Protein AF-A0A934SBU8-F1 (afdb_monomer_lite)

Foldseek 3Di:
DDLDDLPNPDKDALCRLCVNVVHDSVVVVVLVVVPQDAVVRIDGSNSVVVSCVVCVCVPVPNDDPVPPPPDPPPDD

pLDDT: mean 76.59, std 17.62, range [42.19, 93.81]

Radius of gyration: 15.1 Å; chains: 1; bounding box: 34×24×43 Å

Sequence (76 aa):
MSQISKNDPRLFNMNELAEALGVKRVFIRQMKKYGFKMPLGRASIGMAYDWLTKNAEILDGKKIDPRDEVESENIS

Secondary structure (DSSP, 8-state):
-----TT----EEHHHHHHHHTS-HHHHHHHHHTT---GGGEE-HHHHHHHHHHSHHHHTT----TTSS-------

Structure (mmCIF, N/CA/C/O backbone):
data_AF-A0A934SBU8-F1
#
_entry.id   AF-A0A934SBU8-F1
#
loop_
_atom_site.group_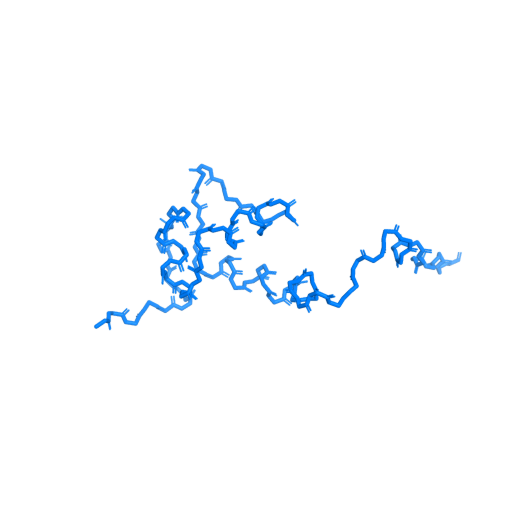PDB
_atom_site.id
_atom_site.type_symbol
_atom_site.label_atom_id
_atom_site.label_alt_id
_atom_site.label_comp_id
_atom_si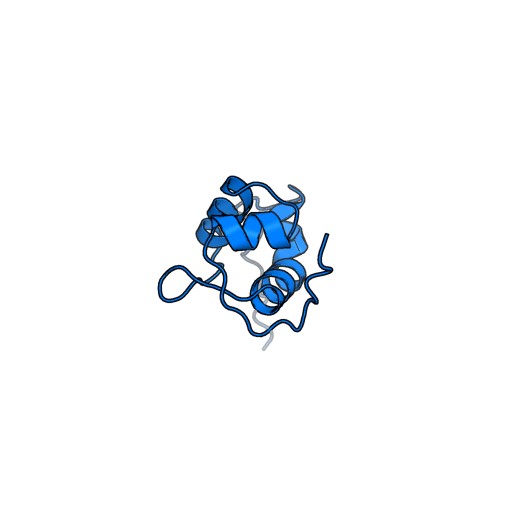te.label_asym_id
_atom_site.label_entity_id
_atom_site.label_seq_id
_atom_site.pdbx_PDB_ins_code
_atom_site.Cartn_x
_atom_site.Cartn_y
_atom_site.Cartn_z
_atom_site.occupancy
_atom_site.B_iso_or_equiv
_atom_site.auth_seq_id
_atom_site.auth_comp_id
_atom_site.auth_asym_id
_atom_site.auth_atom_id
_atom_site.pdbx_PDB_model_num
ATOM 1 N N . MET A 1 1 ? -17.377 -5.204 -11.797 1.00 42.19 1 MET A N 1
ATOM 2 C CA . MET A 1 1 ? -16.161 -4.864 -11.028 1.00 42.19 1 MET A CA 1
ATOM 3 C C . MET A 1 1 ? -15.447 -6.169 -10.720 1.00 42.19 1 MET A C 1
ATOM 5 O O . MET A 1 1 ? -16.069 -7.041 -10.131 1.00 42.19 1 MET A O 1
ATOM 9 N N . SER A 1 2 ? -14.220 -6.361 -11.210 1.00 49.94 2 SER A N 1
ATOM 10 C CA . SER A 1 2 ? -13.466 -7.597 -10.963 1.00 49.94 2 SER A CA 1
ATOM 11 C C . SER A 1 2 ? -13.050 -7.622 -9.493 1.00 49.94 2 SER A C 1
ATOM 13 O O . SER A 1 2 ? -12.391 -6.689 -9.045 1.00 49.94 2 SER A O 1
ATOM 15 N N . GLN A 1 3 ? -13.453 -8.641 -8.734 1.00 57.03 3 GLN A N 1
ATOM 16 C CA . GLN A 1 3 ? -12.984 -8.823 -7.359 1.00 57.03 3 GLN A CA 1
ATOM 17 C C . GLN A 1 3 ? -11.481 -9.110 -7.403 1.00 57.03 3 GLN A C 1
ATOM 19 O O . GLN A 1 3 ? -11.066 -10.191 -7.819 1.00 57.03 3 GLN A O 1
ATOM 24 N N . ILE A 1 4 ? -10.654 -8.129 -7.035 1.00 65.06 4 ILE A N 1
ATOM 25 C CA . ILE A 1 4 ? -9.215 -8.349 -6.912 1.00 65.06 4 ILE A CA 1
ATOM 26 C C . ILE A 1 4 ? -8.985 -9.069 -5.583 1.00 65.06 4 ILE A C 1
ATOM 28 O O . ILE A 1 4 ? -9.309 -8.554 -4.514 1.00 65.06 4 ILE A O 1
ATOM 32 N N . SER A 1 5 ? -8.492 -10.302 -5.660 1.00 70.69 5 SER A N 1
ATOM 33 C CA . SER A 1 5 ? -8.221 -11.127 -4.482 1.00 70.69 5 SER A CA 1
ATOM 34 C C . SER A 1 5 ? -6.995 -10.610 -3.727 1.00 70.69 5 SER A C 1
ATOM 36 O O . SER A 1 5 ? -6.040 -10.130 -4.336 1.00 70.69 5 SER A O 1
ATOM 38 N N . LYS A 1 6 ? -6.970 -10.770 -2.397 1.00 68.12 6 LYS A N 1
ATOM 39 C CA . LYS A 1 6 ? -5.798 -10.432 -1.564 1.00 68.12 6 LYS A CA 1
ATOM 40 C C . LYS A 1 6 ? -4.524 -11.165 -1.995 1.00 68.12 6 LYS A C 1
ATOM 42 O O . LYS A 1 6 ? -3.432 -10.637 -1.817 1.00 68.12 6 LYS A O 1
ATOM 47 N N . ASN A 1 7 ? -4.682 -12.344 -2.595 1.00 74.50 7 ASN A N 1
ATOM 48 C CA . ASN A 1 7 ? -3.586 -13.183 -3.078 1.00 74.50 7 ASN A CA 1
ATOM 49 C C . ASN A 1 7 ? -3.198 -12.889 -4.533 1.00 74.50 7 ASN A C 1
ATOM 51 O O . ASN A 1 7 ? -2.496 -13.689 -5.146 1.00 74.50 7 ASN A O 1
ATOM 55 N N . ASP A 1 8 ? -3.674 -11.787 -5.119 1.00 77.81 8 ASP A N 1
ATOM 56 C CA . ASP A 1 8 ? -3.273 -11.406 -6.467 1.00 77.81 8 ASP A CA 1
ATOM 57 C C . ASP A 1 8 ? -1.771 -11.048 -6.483 1.00 77.81 8 ASP A C 1
ATOM 59 O O . ASP A 1 8 ? -1.358 -10.111 -5.788 1.00 77.81 8 ASP A O 1
ATOM 63 N N . PRO A 1 9 ? -0.933 -11.774 -7.251 1.00 80.94 9 PRO A N 1
ATOM 64 C CA . PRO A 1 9 ? 0.507 -11.534 -7.294 1.00 80.94 9 PRO A CA 1
ATOM 65 C C . PRO A 1 9 ? 0.872 -10.265 -8.077 1.00 80.94 9 PRO A C 1
ATOM 67 O O . PRO A 1 9 ? 2.047 -9.896 -8.132 1.00 80.94 9 PRO A O 1
ATOM 70 N N . ARG A 1 10 ? -0.100 -9.595 -8.714 1.00 88.38 10 ARG A N 1
ATOM 71 C CA . ARG A 1 10 ? 0.148 -8.378 -9.487 1.00 88.38 10 ARG A CA 1
ATOM 72 C C . ARG A 1 10 ? 0.714 -7.263 -8.608 1.00 88.38 10 ARG A C 1
ATOM 74 O O . ARG A 1 10 ? 0.280 -7.017 -7.483 1.00 88.38 10 ARG A O 1
ATOM 81 N N . LEU A 1 11 ? 1.702 -6.571 -9.168 1.00 91.88 11 LEU A N 1
ATOM 82 C CA . LEU A 1 11 ? 2.333 -5.405 -8.565 1.00 91.88 11 LEU A CA 1
ATOM 83 C C . LEU A 1 11 ? 1.681 -4.137 -9.099 1.00 91.88 11 LEU A C 1
ATOM 85 O O . LEU A 1 11 ? 1.813 -3.806 -10.281 1.00 91.88 11 LEU A O 1
ATOM 89 N N . PHE A 1 12 ? 1.040 -3.411 -8.196 1.00 92.06 12 PHE A N 1
ATOM 90 C CA . PHE A 1 12 ? 0.296 -2.200 -8.487 1.00 92.06 12 PHE A CA 1
ATOM 91 C C . PHE A 1 12 ? 1.142 -0.969 -8.174 1.00 92.06 12 PHE A C 1
ATOM 93 O O . PHE A 1 12 ? 1.879 -0.929 -7.182 1.00 92.06 12 PHE A O 1
ATOM 100 N N . ASN A 1 13 ? 1.040 0.056 -9.016 1.00 93.69 13 ASN A N 1
ATOM 101 C CA . ASN A 1 13 ? 1.548 1.382 -8.680 1.00 93.69 13 ASN A CA 1
ATOM 102 C C . ASN A 1 13 ? 0.665 2.038 -7.597 1.00 93.69 13 ASN A C 1
ATOM 104 O O . ASN A 1 13 ? -0.380 1.517 -7.225 1.00 93.69 13 ASN A O 1
ATOM 108 N N . MET A 1 14 ? 1.061 3.201 -7.074 1.00 91.50 14 MET A N 1
ATOM 109 C CA . MET A 1 14 ? 0.318 3.860 -5.985 1.00 91.50 14 MET A CA 1
ATOM 110 C C . MET A 1 14 ? -1.163 4.145 -6.284 1.00 91.50 14 MET A C 1
ATOM 112 O O . MET A 1 14 ? -1.965 4.115 -5.355 1.00 91.50 14 MET A O 1
ATOM 116 N N . ASN A 1 15 ? -1.514 4.483 -7.528 1.00 92.44 15 ASN A N 1
ATOM 117 C CA . ASN A 1 15 ? -2.897 4.788 -7.899 1.00 92.44 15 ASN A CA 1
ATOM 118 C C . ASN A 1 15 ? -3.715 3.502 -7.993 1.00 92.44 15 ASN A C 1
ATOM 120 O O . ASN A 1 15 ? -4.764 3.404 -7.369 1.00 92.44 15 ASN A O 1
ATOM 124 N N . GLU A 1 16 ? -3.187 2.508 -8.705 1.00 93.00 16 GLU A N 1
ATOM 125 C CA . GLU A 1 16 ? -3.836 1.206 -8.873 1.00 93.00 16 GLU A CA 1
ATOM 126 C C . GLU A 1 16 ? -3.993 0.481 -7.529 1.00 93.00 16 GLU A C 1
ATOM 128 O O . GLU A 1 16 ? -5.023 -0.127 -7.266 1.00 93.00 16 GLU A O 1
ATOM 133 N N . LEU A 1 17 ? -2.994 0.582 -6.645 1.00 91.62 17 LEU A N 1
ATOM 134 C CA . LEU A 1 17 ? -3.037 -0.023 -5.316 1.00 91.62 17 LEU A CA 1
ATOM 135 C C . LEU A 1 17 ? -4.097 0.646 -4.437 1.00 91.62 17 LEU A C 1
ATOM 137 O O . LEU A 1 17 ? -4.800 -0.032 -3.697 1.00 91.62 17 LEU A O 1
ATOM 141 N N . ALA A 1 18 ? -4.221 1.973 -4.524 1.00 90.12 18 ALA A N 1
ATOM 142 C CA . ALA A 1 18 ? -5.254 2.709 -3.808 1.00 90.12 18 ALA A CA 1
ATOM 143 C C . ALA A 1 18 ? -6.653 2.293 -4.280 1.00 90.12 18 ALA A C 1
ATOM 145 O O . ALA A 1 18 ? -7.519 2.009 -3.458 1.00 90.12 18 ALA A O 1
ATOM 146 N N . GLU A 1 19 ? -6.843 2.192 -5.594 1.00 90.44 19 GLU A N 1
ATOM 147 C CA . GLU A 1 19 ? -8.100 1.772 -6.210 1.00 90.44 19 GLU A CA 1
ATOM 148 C C . GLU A 1 19 ? -8.456 0.325 -5.838 1.00 90.44 19 GLU A C 1
ATOM 150 O O . GLU A 1 19 ? -9.579 0.050 -5.422 1.00 90.44 19 GLU A O 1
ATOM 155 N N . ALA A 1 20 ? -7.474 -0.581 -5.868 1.00 87.88 20 ALA A N 1
ATOM 156 C CA . ALA A 1 20 ? -7.653 -1.976 -5.483 1.00 87.88 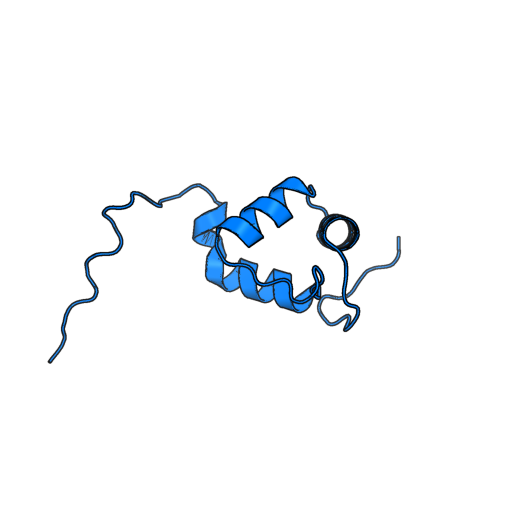20 ALA A CA 1
ATOM 157 C C . ALA A 1 20 ? -7.984 -2.170 -3.993 1.00 87.88 20 ALA A C 1
ATOM 159 O O . ALA A 1 20 ? -8.698 -3.104 -3.636 1.00 87.88 20 ALA A O 1
ATOM 160 N N . LEU A 1 21 ? -7.483 -1.288 -3.125 1.00 84.50 21 LEU A N 1
ATOM 161 C CA . LEU A 1 21 ? -7.798 -1.272 -1.693 1.00 84.50 21 LEU A CA 1
ATOM 162 C C . LEU A 1 21 ? -9.065 -0.462 -1.367 1.00 84.50 21 LEU A C 1
ATOM 164 O O . LEU A 1 21 ? -9.492 -0.453 -0.215 1.00 84.50 21 LEU A O 1
ATOM 168 N N . GLY A 1 22 ? -9.656 0.235 -2.344 1.00 85.75 22 GLY A N 1
ATOM 169 C CA . GLY A 1 22 ? -10.801 1.124 -2.128 1.00 85.75 22 GLY A CA 1
ATOM 170 C C . GLY A 1 22 ? -10.475 2.375 -1.298 1.00 85.75 22 GLY A C 1
ATOM 171 O O . GLY A 1 22 ? -11.357 2.938 -0.654 1.00 85.75 22 GLY A O 1
ATOM 172 N N . VAL A 1 23 ? -9.213 2.815 -1.287 1.00 86.50 23 VAL A N 1
ATOM 173 C CA . VAL A 1 23 ? -8.725 3.968 -0.509 1.00 86.50 23 VAL A CA 1
ATOM 174 C C . VAL A 1 23 ? -8.228 5.094 -1.417 1.00 86.50 23 VAL A C 1
ATOM 176 O O . VAL A 1 23 ? -8.055 4.944 -2.623 1.00 86.50 23 VAL A O 1
ATOM 179 N N . LYS A 1 24 ? -7.957 6.271 -0.843 1.00 88.19 24 LYS A N 1
ATOM 180 C CA . LYS A 1 24 ? -7.373 7.399 -1.589 1.00 88.19 24 LYS A CA 1
ATOM 181 C C . LYS A 1 24 ? -5.866 7.209 -1.772 1.00 88.19 24 LYS A C 1
ATOM 183 O O . LYS A 1 24 ? -5.177 6.784 -0.852 1.00 88.19 24 LYS A O 1
ATOM 188 N N . ARG A 1 25 ? -5.298 7.682 -2.887 1.00 89.38 25 ARG A N 1
ATOM 189 C CA . ARG A 1 25 ? -3.833 7.709 -3.122 1.00 89.38 25 ARG A CA 1
ATOM 190 C C . ARG A 1 25 ? -3.037 8.347 -1.969 1.00 89.38 25 ARG A C 1
ATOM 192 O O . ARG A 1 25 ? -1.914 7.937 -1.679 1.00 89.38 25 ARG A O 1
ATOM 199 N N . VAL A 1 26 ? -3.610 9.359 -1.308 1.00 88.56 26 VAL A N 1
ATOM 200 C CA . VAL A 1 26 ? -3.000 10.036 -0.147 1.00 88.56 26 VAL A CA 1
ATOM 201 C C . VAL A 1 26 ? -2.765 9.064 1.013 1.00 88.56 26 VAL A C 1
ATOM 203 O O . VAL A 1 26 ? -1.741 9.167 1.680 1.00 88.56 26 VAL A O 1
ATOM 206 N N . PHE A 1 27 ? -3.647 8.083 1.198 1.00 87.62 27 PHE A N 1
ATOM 207 C CA . PHE A 1 27 ? -3.495 7.034 2.202 1.00 87.62 27 PHE A CA 1
ATOM 208 C C . PHE A 1 27 ? -2.259 6.173 1.920 1.00 87.62 27 PHE A C 1
ATOM 210 O O . PHE A 1 27 ? -1.407 6.011 2.786 1.00 87.62 27 PHE A O 1
ATOM 217 N N . ILE A 1 28 ? -2.061 5.743 0.669 1.00 89.75 28 ILE A N 1
ATOM 218 C CA . ILE A 1 28 ? -0.848 5.008 0.266 1.00 89.75 28 ILE A CA 1
ATOM 219 C C . ILE A 1 28 ? 0.416 5.857 0.481 1.00 89.75 28 ILE A C 1
ATOM 221 O O . ILE A 1 28 ? 1.458 5.350 0.895 1.00 89.75 28 ILE A O 1
ATOM 225 N N . ARG A 1 29 ? 0.342 7.178 0.255 1.00 90.81 29 ARG A N 1
ATOM 226 C CA . ARG A 1 29 ? 1.449 8.099 0.566 1.00 90.81 29 ARG A CA 1
ATOM 227 C C . ARG A 1 29 ? 1.744 8.157 2.070 1.00 90.81 29 ARG A C 1
ATOM 229 O O . ARG A 1 29 ? 2.917 8.212 2.433 1.00 90.81 29 ARG A O 1
ATOM 236 N N . GLN A 1 30 ? 0.720 8.145 2.921 1.00 88.88 30 GLN A N 1
ATOM 237 C CA . GLN A 1 30 ? 0.888 8.073 4.374 1.00 88.88 30 GLN A CA 1
ATOM 238 C C . GLN A 1 30 ? 1.505 6.738 4.788 1.00 88.88 30 GLN A C 1
ATOM 240 O O . GLN A 1 30 ? 2.523 6.761 5.467 1.00 88.88 30 GLN A O 1
ATOM 245 N N . MET A 1 31 ? 1.002 5.602 4.295 1.00 89.56 31 MET A N 1
ATOM 246 C CA . MET A 1 31 ? 1.605 4.286 4.553 1.00 89.56 31 MET A CA 1
ATOM 247 C C . MET A 1 31 ? 3.110 4.297 4.255 1.00 89.56 31 MET A C 1
ATOM 249 O O . MET A 1 31 ? 3.914 3.879 5.084 1.00 89.56 31 MET A O 1
ATOM 253 N N . LYS A 1 32 ? 3.523 4.853 3.103 1.00 90.81 32 LYS A N 1
ATOM 254 C CA . LYS A 1 32 ? 4.949 4.990 2.753 1.00 90.81 32 LYS A CA 1
ATOM 255 C C . LYS A 1 32 ? 5.728 5.854 3.745 1.00 90.81 32 LYS A C 1
ATOM 257 O O . LYS A 1 32 ? 6.872 5.533 4.047 1.00 90.81 32 LYS A O 1
ATOM 262 N N . LYS A 1 33 ? 5.131 6.944 4.241 1.00 88.88 33 LYS A N 1
ATOM 263 C CA . LYS A 1 33 ? 5.740 7.813 5.262 1.00 88.88 33 LYS A CA 1
ATOM 264 C C . LYS A 1 33 ? 5.977 7.056 6.574 1.00 88.88 33 LYS A C 1
ATOM 266 O O . LYS A 1 33 ? 6.997 7.283 7.208 1.00 88.88 33 LYS A O 1
ATOM 271 N N . TYR A 1 34 ? 5.074 6.146 6.930 1.00 86.75 34 TYR A N 1
ATOM 272 C CA . TYR A 1 34 ? 5.168 5.294 8.119 1.00 86.75 34 TYR A CA 1
ATOM 273 C C . TYR A 1 34 ? 5.949 3.987 7.882 1.00 86.75 34 TYR A C 1
ATOM 275 O O . TYR A 1 34 ? 5.943 3.101 8.727 1.00 86.75 34 TYR A O 1
ATOM 283 N N . GLY A 1 35 ? 6.641 3.843 6.745 1.00 89.44 35 GLY A N 1
ATOM 284 C CA . GLY A 1 35 ? 7.562 2.726 6.508 1.00 89.44 35 GLY A CA 1
ATOM 285 C C . GLY A 1 35 ? 7.041 1.608 5.601 1.00 89.44 35 GLY A C 1
ATOM 286 O O . GLY A 1 35 ? 7.737 0.608 5.420 1.00 89.44 35 GLY A O 1
ATOM 287 N N . PHE A 1 36 ? 5.870 1.756 4.971 1.00 93.00 36 PHE A N 1
ATOM 288 C CA . PHE A 1 36 ? 5.438 0.821 3.928 1.00 93.00 36 PHE A CA 1
ATOM 289 C C . PHE A 1 36 ? 6.383 0.868 2.721 1.00 93.00 36 PHE A C 1
ATOM 291 O O . PHE A 1 36 ? 6.551 1.901 2.062 1.00 93.00 36 PHE A O 1
ATOM 298 N N . LYS A 1 37 ? 6.994 -0.277 2.404 1.00 91.38 37 LYS A N 1
ATOM 299 C CA . LYS A 1 37 ? 7.964 -0.398 1.313 1.00 91.38 37 LYS A CA 1
ATOM 300 C C . LYS A 1 37 ? 7.259 -0.687 -0.010 1.00 91.38 37 LYS A C 1
ATOM 302 O O . LYS A 1 37 ? 6.564 -1.687 -0.148 1.00 91.38 37 LYS A O 1
ATOM 307 N N . MET A 1 38 ? 7.529 0.157 -1.007 1.00 92.69 38 MET A N 1
ATOM 308 C CA . MET A 1 38 ? 7.139 -0.056 -2.406 1.00 92.69 38 MET A CA 1
ATOM 309 C C . MET A 1 38 ? 8.388 -0.052 -3.303 1.00 92.69 38 MET A C 1
ATOM 311 O O . MET A 1 38 ? 8.727 1.000 -3.863 1.00 92.69 38 MET A O 1
ATOM 315 N N . PRO A 1 39 ? 9.117 -1.177 -3.411 1.00 89.25 39 PRO A N 1
ATOM 316 C CA . PRO A 1 39 ? 10.270 -1.291 -4.301 1.00 89.25 39 PRO A CA 1
ATOM 317 C C . PRO A 1 39 ? 9.883 -0.931 -5.738 1.00 89.25 39 PRO A C 1
ATOM 319 O O . PRO A 1 39 ? 8.818 -1.320 -6.216 1.00 89.25 39 PRO A O 1
ATOM 322 N N . LEU A 1 40 ? 10.718 -0.138 -6.417 1.00 89.62 40 LEU A N 1
ATOM 323 C CA . LEU A 1 40 ? 10.445 0.359 -7.777 1.00 89.62 40 LEU A CA 1
ATOM 324 C C . LEU A 1 40 ? 9.086 1.084 -7.915 1.00 89.62 40 LEU A C 1
ATOM 326 O O . LEU A 1 40 ? 8.522 1.179 -9.003 1.00 89.62 40 LEU A O 1
ATOM 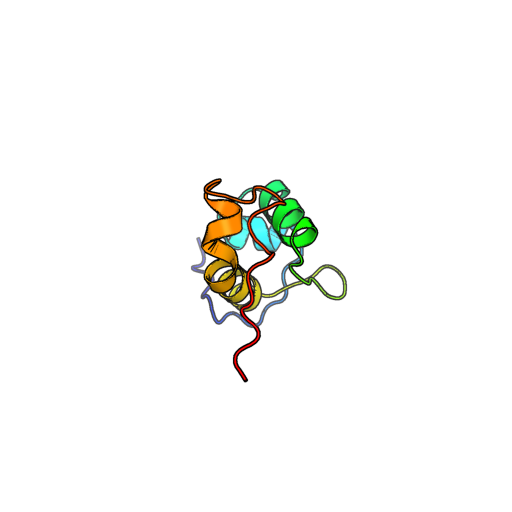330 N N . GLY A 1 41 ? 8.540 1.593 -6.803 1.00 89.88 41 GLY A N 1
ATOM 331 C CA . GLY A 1 41 ? 7.255 2.288 -6.771 1.00 89.88 41 GLY A CA 1
ATOM 332 C C . GLY A 1 41 ? 6.027 1.381 -6.873 1.00 89.88 41 GLY A C 1
ATOM 333 O O . GLY A 1 41 ? 4.937 1.904 -7.115 1.00 89.88 41 GLY A O 1
ATOM 334 N N . ARG A 1 42 ? 6.172 0.062 -6.679 1.00 93.75 42 ARG A N 1
ATOM 335 C CA . ARG A 1 42 ? 5.069 -0.905 -6.756 1.00 93.75 42 ARG A CA 1
ATOM 336 C C . ARG A 1 42 ? 4.966 -1.790 -5.513 1.00 93.75 42 ARG A C 1
ATOM 338 O O . ARG A 1 42 ? 5.955 -2.001 -4.817 1.00 93.75 42 ARG A O 1
ATOM 345 N N . ALA A 1 43 ? 3.768 -2.300 -5.245 1.00 93.81 43 ALA A N 1
ATOM 346 C CA . ALA A 1 43 ? 3.516 -3.323 -4.229 1.00 93.81 43 ALA A CA 1
ATOM 347 C C . ALA A 1 43 ? 2.271 -4.148 -4.584 1.00 93.81 43 ALA A C 1
ATOM 349 O O . ALA A 1 43 ? 1.425 -3.696 -5.357 1.00 93.81 43 ALA A O 1
ATOM 350 N N . SER A 1 44 ? 2.164 -5.355 -4.030 1.00 93.50 44 SER A N 1
ATOM 351 C CA . SER A 1 44 ? 0.949 -6.164 -4.146 1.00 93.50 44 SER A CA 1
ATOM 352 C C . SER A 1 44 ? -0.080 -5.776 -3.083 1.00 93.50 44 SER A C 1
ATOM 354 O O . SER A 1 44 ? 0.237 -5.150 -2.066 1.00 93.50 44 SER A O 1
ATOM 356 N N . ILE A 1 45 ? -1.327 -6.184 -3.305 1.00 90.38 45 ILE A N 1
ATOM 357 C CA . ILE A 1 45 ? -2.417 -5.999 -2.340 1.00 90.38 45 ILE A CA 1
ATOM 358 C C . ILE A 1 45 ? -2.140 -6.782 -1.056 1.00 90.38 45 ILE A C 1
ATOM 360 O O . ILE A 1 45 ? -2.356 -6.252 0.031 1.00 90.38 45 ILE A O 1
ATOM 364 N N . GLY A 1 46 ? -1.600 -8.000 -1.169 1.00 89.12 46 GLY A N 1
ATOM 365 C CA . GLY A 1 46 ? -1.176 -8.803 -0.021 1.00 89.12 46 GLY A CA 1
ATOM 366 C C . GLY A 1 46 ? -0.163 -8.066 0.856 1.00 89.12 46 GLY A C 1
ATOM 367 O O . GLY A 1 46 ? -0.398 -7.910 2.048 1.00 89.12 46 GLY A O 1
ATOM 368 N N . MET A 1 47 ? 0.888 -7.486 0.258 1.00 91.06 47 MET A N 1
ATOM 369 C CA . MET A 1 47 ? 1.875 -6.687 1.002 1.00 91.06 47 MET A CA 1
ATOM 370 C C . MET A 1 47 ? 1.237 -5.499 1.729 1.00 91.06 47 MET A C 1
ATOM 372 O O . MET A 1 47 ? 1.628 -5.176 2.850 1.00 91.06 47 MET A O 1
ATOM 376 N N . ALA A 1 48 ? 0.277 -4.827 1.087 1.00 89.88 48 ALA A N 1
ATOM 377 C CA . ALA A 1 48 ? -0.432 -3.716 1.705 1.00 89.88 48 ALA A CA 1
ATOM 378 C C . ALA A 1 48 ? -1.288 -4.188 2.887 1.00 89.88 48 ALA A C 1
ATOM 380 O O . ALA A 1 48 ? -1.207 -3.587 3.953 1.00 89.88 48 ALA A O 1
ATOM 381 N N . TYR A 1 49 ? -2.046 -5.280 2.744 1.00 87.88 49 TYR A N 1
ATOM 382 C CA . TYR A 1 49 ? -2.813 -5.853 3.852 1.00 87.88 49 TYR A CA 1
ATOM 383 C C . TYR A 1 49 ? -1.919 -6.331 4.998 1.00 87.88 49 TYR A C 1
ATOM 385 O O . TYR A 1 49 ? -2.232 -6.025 6.142 1.00 87.88 49 TYR A O 1
ATOM 393 N N . ASP A 1 50 ? -0.803 -7.004 4.715 1.00 89.38 50 ASP A N 1
ATOM 394 C CA . ASP A 1 50 ? 0.156 -7.449 5.735 1.00 89.38 50 ASP A CA 1
ATOM 395 C C . ASP A 1 50 ? 0.769 -6.278 6.503 1.00 89.38 50 ASP A C 1
ATOM 397 O O . ASP A 1 50 ? 1.060 -6.375 7.696 1.00 89.38 50 ASP A O 1
ATOM 401 N N . TRP A 1 51 ? 0.995 -5.154 5.821 1.00 90.62 51 TRP A N 1
ATOM 402 C CA . TRP A 1 51 ? 1.449 -3.941 6.481 1.00 90.62 51 TRP A CA 1
ATOM 403 C C . TRP A 1 51 ? 0.333 -3.332 7.333 1.00 90.62 51 TRP A C 1
ATOM 405 O O . TRP A 1 51 ? 0.579 -2.975 8.480 1.00 90.62 51 TRP A O 1
ATOM 415 N N . LEU A 1 52 ? -0.895 -3.256 6.812 1.00 86.56 52 LEU A N 1
ATOM 416 C CA . LE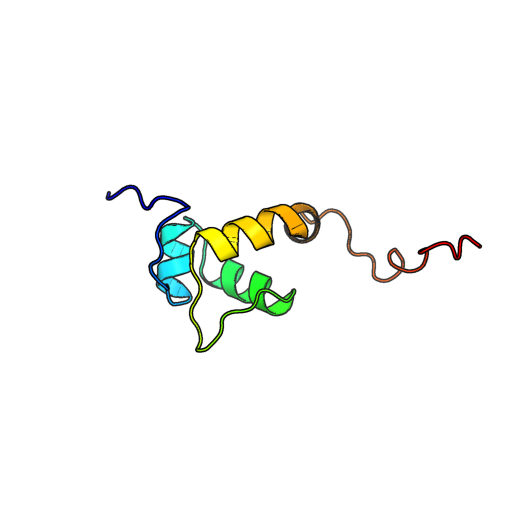U A 1 52 ? -2.047 -2.706 7.530 1.00 86.56 52 LEU A CA 1
ATOM 417 C C . LEU A 1 52 ? -2.392 -3.504 8.788 1.00 86.56 52 LEU A C 1
ATOM 419 O O . LEU A 1 52 ? -2.705 -2.901 9.804 1.00 86.56 52 LEU A O 1
ATOM 423 N N . THR A 1 53 ? -2.308 -4.834 8.758 1.00 84.88 53 THR A N 1
ATOM 424 C CA . THR A 1 53 ? -2.574 -5.674 9.939 1.00 84.88 53 THR A CA 1
ATOM 425 C C . THR A 1 53 ? -1.527 -5.481 11.032 1.00 84.88 53 THR A C 1
ATOM 427 O O . THR A 1 53 ? -1.870 -5.513 12.207 1.00 84.88 53 THR A O 1
ATOM 430 N N . LYS A 1 54 ? -0.267 -5.233 10.657 1.00 85.44 54 LYS A N 1
ATOM 431 C CA . LYS A 1 54 ? 0.836 -4.959 11.595 1.00 85.44 54 LYS A CA 1
ATOM 432 C C . LYS A 1 54 ? 0.859 -3.523 12.120 1.00 85.44 54 LYS A C 1
ATOM 434 O O . LYS A 1 54 ? 1.466 -3.276 13.149 1.00 85.44 54 LYS A O 1
ATOM 439 N N . ASN A 1 55 ? 0.245 -2.586 11.399 1.00 83.94 55 ASN A N 1
ATOM 440 C CA . ASN A 1 55 ? 0.307 -1.147 11.675 1.00 83.94 55 ASN A CA 1
ATOM 441 C C . ASN A 1 55 ? -1.096 -0.533 11.819 1.00 83.94 55 ASN A C 1
ATOM 443 O O . ASN A 1 55 ? -1.286 0.654 11.553 1.00 83.94 55 ASN A O 1
ATOM 447 N N . ALA A 1 56 ? -2.093 -1.340 12.196 1.00 70.56 56 ALA A N 1
ATOM 448 C CA . ALA A 1 56 ? -3.489 -0.912 12.277 1.00 70.56 56 ALA A CA 1
ATOM 449 C C . ALA A 1 56 ? -3.670 0.268 13.250 1.00 70.56 56 ALA A C 1
ATOM 451 O O . ALA A 1 56 ? -4.436 1.188 12.973 1.00 70.56 56 ALA A O 1
ATOM 452 N N . GLU A 1 57 ? -2.895 0.279 14.336 1.00 66.44 57 GLU A N 1
ATOM 453 C CA . GLU A 1 57 ? -2.909 1.314 15.376 1.00 66.44 57 GLU A CA 1
ATOM 454 C C . GLU A 1 57 ? -2.401 2.675 14.869 1.00 66.44 57 GLU A C 1
ATOM 456 O O . GLU A 1 57 ? -2.945 3.719 15.223 1.00 66.44 57 GLU A O 1
ATOM 461 N N . ILE A 1 58 ? -1.440 2.671 13.936 1.00 65.44 58 ILE A N 1
ATOM 462 C CA . ILE A 1 58 ? -0.860 3.887 13.335 1.00 65.44 58 ILE A CA 1
ATOM 463 C C . ILE A 1 58 ? -1.908 4.666 12.521 1.00 65.44 58 ILE A C 1
ATOM 465 O O . ILE A 1 58 ? -1.795 5.880 12.335 1.00 65.44 58 ILE A O 1
ATOM 469 N N . LEU A 1 59 ? -2.933 3.978 12.015 1.00 60.06 59 LEU A N 1
ATOM 470 C CA . LEU A 1 59 ? -3.912 4.532 11.081 1.00 60.06 59 LEU A CA 1
ATOM 471 C C . LEU A 1 59 ? -5.241 4.935 11.730 1.00 60.06 59 LEU A C 1
ATOM 473 O O . LEU A 1 59 ? -5.935 5.779 11.165 1.00 60.06 59 LEU A O 1
ATOM 477 N N . ASP A 1 60 ? -5.581 4.391 12.903 1.00 57.44 60 ASP A N 1
ATOM 478 C CA . ASP A 1 60 ? -6.833 4.693 13.625 1.00 57.44 60 ASP A CA 1
ATOM 479 C C . ASP A 1 60 ? -6.759 5.988 14.464 1.00 57.44 60 ASP A C 1
ATOM 481 O O . ASP A 1 60 ? -7.674 6.337 15.205 1.00 57.44 60 ASP A O 1
ATOM 485 N N . GLY A 1 61 ? -5.651 6.736 14.383 1.00 51.31 61 GLY A N 1
ATOM 486 C CA . GLY A 1 61 ? -5.482 7.993 15.122 1.00 51.31 61 GLY A CA 1
ATOM 487 C C . GLY A 1 61 ? -5.417 7.826 16.647 1.00 51.31 61 GLY A C 1
ATOM 488 O O . GLY A 1 61 ? -5.360 8.823 17.369 1.00 51.31 61 GLY A O 1
ATOM 489 N N . LYS A 1 62 ? -5.382 6.591 17.158 1.00 48.56 62 LYS A N 1
ATOM 490 C CA . LYS A 1 62 ? -5.136 6.290 18.567 1.00 48.56 62 LYS A CA 1
ATOM 491 C C . LYS A 1 62 ? -3.657 5.994 18.780 1.00 48.56 62 LYS A C 1
ATOM 493 O O . LYS A 1 62 ? -3.212 4.868 18.640 1.00 48.56 62 LYS A O 1
ATOM 498 N N . LYS A 1 63 ? -2.970 7.057 19.205 1.00 48.94 63 LYS A N 1
ATOM 499 C CA . LYS A 1 63 ? -1.631 7.106 19.805 1.00 48.94 63 LYS A CA 1
ATOM 500 C C . LYS A 1 63 ? -0.456 6.808 18.875 1.00 48.94 63 LYS A C 1
ATOM 502 O O . LYS A 1 63 ? -0.036 5.678 18.697 1.00 48.94 63 LYS A O 1
ATOM 507 N N . ILE A 1 64 ? 0.179 7.893 18.445 1.00 44.06 64 ILE A N 1
ATOM 508 C CA . ILE A 1 64 ? 1.633 7.983 18.573 1.00 44.06 64 ILE A CA 1
ATOM 509 C C . ILE A 1 64 ? 1.898 9.327 19.253 1.00 44.06 64 ILE A C 1
ATOM 511 O O . ILE A 1 64 ? 2.090 10.344 18.585 1.00 44.06 64 ILE A O 1
ATOM 515 N N . ASP A 1 65 ? 1.809 9.356 20.585 1.00 49.19 65 ASP A N 1
ATOM 516 C CA . ASP A 1 65 ? 2.586 10.350 21.322 1.00 49.19 65 ASP A CA 1
ATOM 517 C C . ASP A 1 65 ? 4.045 9.873 21.223 1.00 49.19 65 ASP A C 1
ATOM 519 O O . ASP A 1 65 ? 4.324 8.731 21.592 1.00 49.19 65 ASP A O 1
ATOM 523 N N . PRO A 1 66 ? 4.984 10.674 20.689 1.00 49.16 66 PRO A N 1
ATOM 524 C CA . PRO A 1 66 ? 6.388 10.281 20.539 1.00 49.16 66 PRO A CA 1
ATOM 525 C C . PRO A 1 66 ? 7.117 9.969 21.865 1.00 49.16 66 PRO A C 1
ATOM 527 O O . PRO A 1 66 ? 8.322 9.731 21.842 1.00 49.16 66 PRO A O 1
ATOM 530 N N . ARG A 1 67 ? 6.422 9.977 23.011 1.00 51.28 67 ARG A N 1
ATOM 531 C CA . ARG A 1 67 ? 6.911 9.524 24.322 1.00 51.28 67 ARG A CA 1
ATOM 532 C C . ARG A 1 67 ? 6.530 8.084 24.699 1.00 51.28 67 ARG A C 1
ATOM 534 O O . ARG A 1 67 ? 7.088 7.593 25.671 1.00 51.28 67 ARG A O 1
ATOM 541 N N . ASP A 1 68 ? 5.639 7.414 23.964 1.00 52.91 68 ASP A N 1
ATOM 542 C CA . ASP A 1 68 ? 5.127 6.079 24.340 1.00 52.91 68 ASP A CA 1
ATOM 543 C C . ASP A 1 68 ? 5.995 4.893 23.836 1.00 52.91 68 ASP A C 1
ATOM 545 O O . ASP A 1 68 ? 5.730 3.751 24.193 1.00 52.91 68 ASP A O 1
ATOM 549 N N . GLU A 1 69 ? 7.069 5.122 23.064 1.00 53.94 69 GLU A N 1
ATOM 550 C CA . GLU A 1 69 ? 8.021 4.066 22.641 1.00 53.94 69 GLU A CA 1
ATOM 551 C C . GLU A 1 69 ? 9.366 4.125 23.396 1.00 53.94 69 GLU A C 1
ATOM 553 O O . GLU A 1 69 ? 10.440 4.033 22.802 1.00 53.94 69 GLU A O 1
ATOM 558 N N . VAL A 1 70 ? 9.337 4.273 24.725 1.00 53.81 70 VAL A N 1
ATOM 559 C CA . VAL A 1 70 ? 10.514 3.994 25.573 1.00 53.81 70 VAL A CA 1
ATOM 560 C C . VAL A 1 70 ? 10.097 3.201 26.809 1.00 53.81 70 VAL A C 1
ATOM 562 O O . VAL A 1 70 ? 10.217 3.672 27.929 1.00 53.81 70 VAL A O 1
ATOM 565 N N . GLU A 1 71 ? 9.609 1.980 26.609 1.00 50.88 71 GLU A N 1
ATOM 566 C CA . GLU A 1 71 ? 9.571 0.969 27.673 1.00 50.88 71 GLU A CA 1
ATOM 567 C C . GLU A 1 71 ? 9.620 -0.441 27.064 1.00 50.88 71 GLU A C 1
ATOM 569 O O . GLU A 1 71 ? 8.761 -1.292 27.264 1.00 50.88 71 GLU A O 1
ATOM 574 N N . SER A 1 72 ? 10.666 -0.715 26.279 1.00 52.75 72 SER A N 1
ATOM 575 C CA . SER A 1 72 ? 11.165 -2.088 26.193 1.00 52.75 72 SER A CA 1
ATOM 576 C C . SER A 1 72 ? 12.009 -2.327 27.439 1.00 52.75 72 SER A C 1
ATOM 578 O O . SER A 1 72 ? 13.205 -2.023 27.462 1.00 52.75 72 SER A O 1
ATOM 580 N N . GLU A 1 73 ? 11.334 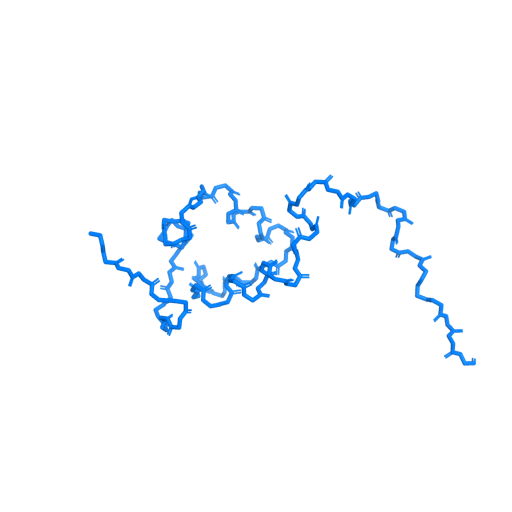-2.794 28.489 1.00 45.84 73 GLU A N 1
ATOM 581 C CA . GLU A 1 73 ? 11.934 -3.343 29.695 1.00 45.84 73 GLU A CA 1
ATOM 582 C C . GLU A 1 73 ? 13.071 -4.295 29.317 1.00 45.84 73 GLU A C 1
ATOM 584 O O . GLU A 1 73 ? 12.904 -5.278 28.590 1.00 45.84 73 GLU A O 1
ATOM 589 N N . ASN A 1 74 ? 14.252 -3.963 29.820 1.00 44.03 74 ASN A N 1
ATOM 590 C CA . ASN A 1 74 ? 15.420 -4.816 29.797 1.00 44.03 74 ASN A CA 1
ATOM 591 C C . ASN A 1 74 ? 15.168 -5.927 30.828 1.00 44.03 74 ASN A C 1
ATOM 593 O O . ASN A 1 74 ? 15.498 -5.788 32.003 1.00 44.03 74 ASN A O 1
ATOM 597 N N . ILE A 1 75 ? 14.501 -6.998 30.401 1.00 48.72 75 ILE A N 1
ATOM 598 C CA . ILE A 1 75 ? 14.437 -8.246 31.158 1.00 48.72 75 ILE A CA 1
ATOM 599 C C . ILE A 1 75 ? 15.711 -9.023 30.831 1.00 48.72 75 ILE A C 1
ATOM 601 O O . ILE A 1 75 ? 15.765 -9.712 29.812 1.00 48.72 75 ILE A O 1
ATOM 605 N N . SER A 1 76 ? 16.729 -8.879 31.683 1.00 45.03 76 SER A N 1
ATOM 606 C CA . SER A 1 76 ? 17.532 -9.991 32.217 1.00 45.03 76 SER A CA 1
ATOM 607 C C . SER A 1 76 ? 18.536 -9.519 33.261 1.00 45.03 76 SER A C 1
ATOM 609 O O . SER A 1 76 ? 19.244 -8.523 32.999 1.00 45.03 76 SER A O 1
#

Organism: NCBI:txid454153